Protein AF-A0A3S5CFG7-F1 (afdb_monomer)

Sequence (75 aa):
MAASRRGGPASRRVAQLVLETYGRECHLRLKGCTRVATTKDHVVPYSHGGADVLENYRPACKACNSKRQNRVMSG

Nearest PDB structures (foldseek):
  4h9d-assembly1_C  TM=5.923E-01  e=6.577E-02  Geobacter metallireducens GS-15
  8zp7-assembly1_B  TM=6.155E-01  e=2.398E-01  Candidatus Cloacimonetes bacterium ADurb.Bin088
  4h9d-assembly1_A  TM=5.374E-01  e=1.299E-01  Geobacter metallireducens GS-15
  8d2q-assembly1_A  TM=6.431E-01  e=3.609E-01  Acidothermus cellulolyticus 11B

InterPro domains:
  IPR002711 HNH endonuclease [PF01844] (29-71)
  IPR003615 HNH nuclease [SM00507] (13-66)
  IPR003615 HNH nuclease [cd00085] (30-69)

Secondary structure (DSSP, 8-state):
-----TT-HHHHHHHHHHHHHH-SB-TT--TT--SB--EEEESS-GGGT--SSGGGEEEE-HHHHHHHTT-----

Solvent-accessible surface area (backbone atoms only — not comparable to full-atom values): 4558 Å² total; per-residue (Å²): 137,81,80,77,72,89,73,48,74,69,54,56,55,51,24,50,53,40,29,70,73,74,32,45,52,27,72,73,70,40,97,76,49,75,52,50,25,80,35,62,35,62,74,50,50,64,94,79,71,32,63,100,43,74,88,36,43,39,25,18,13,63,59,37,46,67,70,37,69,90,52,78,83,87,123

pLDDT: mean 74.61, std 15.39, range [36.66, 89.88]

Mean predicted aligned error: 8.42 Å

Foldseek 3Di:
DDDPPPDDPVQQVLLVVQCVVQNQAAPQPDDVFPRGFRHWDQCDDVVRVRDPDSVRIHGHDPVRCVVPPVDPPPD

Organism: NCBI:txid2498849

Structure (mmCIF, N/CA/C/O backbone):
data_AF-A0A3S5CFG7-F1
#
_entry.id   AF-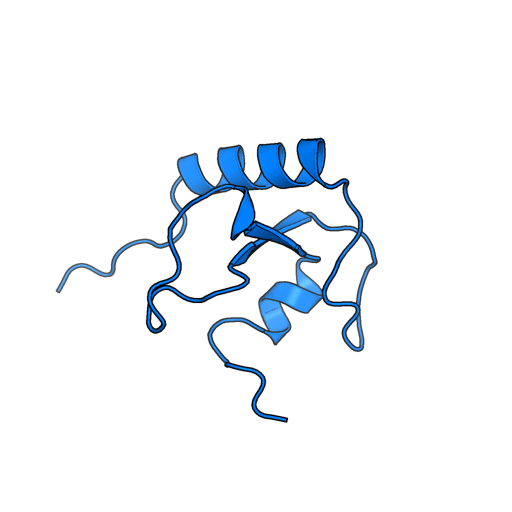A0A3S5CFG7-F1
#
loop_
_atom_site.group_PDB
_atom_site.id
_atom_site.type_symbol
_atom_site.label_atom_id
_atom_site.label_alt_id
_atom_site.label_comp_id
_atom_site.label_asym_id
_atom_site.label_entity_id
_atom_site.label_seq_id
_atom_site.pdbx_PDB_ins_code
_atom_site.Cartn_x
_atom_site.Cartn_y
_atom_site.Cartn_z
_atom_site.occupancy
_atom_site.B_iso_or_equiv
_atom_site.auth_seq_id
_atom_site.auth_comp_id
_atom_site.auth_asym_id
_atom_site.auth_atom_id
_atom_site.pdbx_PDB_model_num
ATOM 1 N N . MET A 1 1 ? 23.372 13.378 -0.603 1.00 36.94 1 MET A N 1
ATOM 2 C CA . MET A 1 1 ? 22.646 12.117 -0.321 1.00 36.94 1 MET A CA 1
ATOM 3 C C . MET A 1 1 ? 21.147 12.400 -0.399 1.00 36.94 1 MET A C 1
ATOM 5 O O . MET A 1 1 ? 20.542 12.776 0.595 1.00 36.94 1 MET A O 1
ATOM 9 N N . ALA A 1 2 ? 20.561 12.353 -1.599 1.00 36.66 2 ALA A N 1
ATOM 10 C CA . ALA A 1 2 ? 19.145 12.665 -1.789 1.00 36.66 2 ALA A CA 1
ATOM 11 C C . ALA A 1 2 ? 18.305 11.445 -1.393 1.00 36.66 2 ALA A C 1
ATOM 13 O O . ALA A 1 2 ? 18.387 10.399 -2.031 1.00 36.66 2 ALA A O 1
ATOM 14 N N . ALA A 1 3 ? 17.526 11.566 -0.320 1.00 45.47 3 ALA A N 1
ATOM 15 C CA . ALA A 1 3 ? 16.571 10.548 0.086 1.00 45.47 3 ALA A CA 1
ATOM 16 C C . ALA A 1 3 ? 15.557 10.329 -1.048 1.00 45.47 3 ALA A C 1
ATOM 18 O O . ALA A 1 3 ? 14.688 11.172 -1.284 1.00 45.47 3 ALA A O 1
ATOM 19 N N . SER A 1 4 ? 15.685 9.210 -1.765 1.00 44.03 4 SER A N 1
ATOM 20 C CA . SER A 1 4 ? 14.728 8.768 -2.776 1.00 44.03 4 SER A CA 1
ATOM 21 C C . SER A 1 4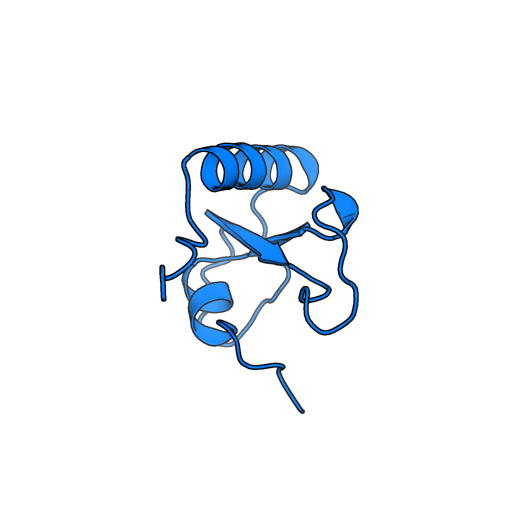 ? 13.343 8.723 -2.143 1.00 44.03 4 SER A C 1
ATOM 23 O O . SER A 1 4 ? 13.041 7.855 -1.320 1.00 44.03 4 SER A O 1
ATOM 25 N N . ARG A 1 5 ? 12.503 9.702 -2.489 1.00 44.78 5 ARG A N 1
ATOM 26 C CA . ARG A 1 5 ? 11.119 9.811 -2.028 1.00 44.78 5 ARG A CA 1
ATOM 27 C C . ARG A 1 5 ? 10.328 8.644 -2.620 1.00 44.78 5 ARG A C 1
ATOM 29 O O . ARG A 1 5 ? 9.716 8.761 -3.679 1.00 44.78 5 ARG A O 1
ATOM 36 N N . ARG A 1 6 ? 10.365 7.495 -1.944 1.00 49.88 6 ARG A N 1
ATOM 37 C CA . ARG A 1 6 ? 9.576 6.293 -2.250 1.00 49.88 6 ARG A CA 1
ATOM 38 C C . ARG A 1 6 ? 8.101 6.575 -1.934 1.00 49.88 6 ARG A C 1
ATOM 40 O O . ARG A 1 6 ? 7.598 6.181 -0.891 1.00 49.88 6 ARG A O 1
ATOM 47 N N . GLY A 1 7 ? 7.442 7.359 -2.788 1.00 52.09 7 GLY A N 1
ATOM 48 C CA . GLY A 1 7 ? 6.062 7.810 -2.562 1.00 52.09 7 GLY A CA 1
ATOM 49 C C . GLY A 1 7 ? 5.550 8.897 -3.514 1.00 52.09 7 GLY A C 1
ATOM 50 O O . GLY A 1 7 ? 4.704 9.694 -3.122 1.00 52.09 7 GLY A O 1
ATOM 51 N N . GLY A 1 8 ? 6.066 8.980 -4.746 1.00 57.69 8 GLY A N 1
ATOM 52 C CA . GLY A 1 8 ? 5.589 9.951 -5.741 1.00 57.69 8 GLY A CA 1
ATOM 53 C C . GLY A 1 8 ? 4.160 9.662 -6.243 1.00 57.69 8 GLY A C 1
ATOM 54 O O . GLY A 1 8 ? 3.655 8.558 -6.043 1.00 57.69 8 GLY A O 1
ATOM 55 N N . PRO A 1 9 ? 3.494 10.597 -6.943 1.00 58.59 9 PRO A N 1
ATOM 56 C CA . PRO A 1 9 ? 2.116 10.440 -7.439 1.00 58.59 9 PRO A CA 1
ATOM 57 C C . PRO A 1 9 ? 1.894 9.201 -8.327 1.00 58.59 9 PRO A C 1
ATOM 59 O O . PRO A 1 9 ? 0.810 8.618 -8.309 1.00 58.59 9 PRO A O 1
ATOM 62 N N . ALA A 1 10 ? 2.934 8.724 -9.020 1.00 66.44 10 ALA A N 1
ATOM 63 C CA . ALA A 1 10 ? 2.912 7.453 -9.746 1.00 66.44 10 ALA A CA 1
ATOM 64 C C . ALA A 1 10 ? 2.566 6.255 -8.837 1.00 66.44 10 ALA A C 1
ATOM 66 O O . ALA A 1 10 ? 1.821 5.362 -9.229 1.00 66.44 10 ALA A O 1
ATOM 67 N N . SER A 1 11 ? 3.020 6.266 -7.580 1.00 68.44 11 SER A N 1
ATOM 68 C CA . SER A 1 11 ? 2.728 5.200 -6.617 1.00 68.44 11 SER A CA 1
ATOM 69 C C . SER A 1 11 ? 1.247 5.123 -6.233 1.00 68.44 11 SER A C 1
ATOM 71 O O . SER A 1 11 ? 0.754 4.017 -6.017 1.00 68.44 11 SER A O 1
ATOM 73 N N . ARG A 1 12 ? 0.525 6.257 -6.219 1.00 73.94 12 ARG A N 1
ATOM 74 C CA . ARG A 1 12 ? -0.930 6.290 -5.992 1.00 73.94 12 ARG A CA 1
ATOM 75 C C . ARG A 1 12 ? -1.699 5.707 -7.169 1.00 73.94 12 ARG A C 1
ATOM 77 O O . ARG A 1 12 ? -2.603 4.914 -6.943 1.00 73.94 12 ARG A O 1
ATOM 84 N N . ARG A 1 13 ? -1.311 6.048 -8.403 1.00 81.06 13 ARG A N 1
ATOM 85 C CA . ARG A 1 13 ? -1.934 5.487 -9.616 1.00 81.06 13 ARG A CA 1
ATOM 86 C C . ARG A 1 13 ? -1.777 3.971 -9.670 1.00 81.06 13 ARG A C 1
ATOM 88 O O . ARG A 1 13 ? -2.754 3.265 -9.872 1.00 81.06 13 ARG A O 1
ATOM 95 N N . VAL A 1 14 ? -0.573 3.468 -9.392 1.00 81.88 14 VAL A N 1
ATOM 96 C CA . VAL A 1 14 ? -0.328 2.019 -9.328 1.00 81.88 14 VAL A CA 1
ATOM 97 C C . VAL A 1 14 ? -1.108 1.375 -8.181 1.00 81.88 14 VAL A C 1
ATOM 99 O O . VAL A 1 14 ? -1.655 0.297 -8.361 1.00 81.88 14 VAL A O 1
ATOM 102 N N . ALA A 1 15 ? -1.208 2.019 -7.012 1.00 83.00 15 ALA A N 1
ATOM 103 C CA . ALA A 1 15 ? -2.006 1.479 -5.912 1.00 83.00 15 ALA A CA 1
ATOM 104 C C . ALA A 1 15 ? -3.484 1.350 -6.295 1.00 83.00 15 ALA A C 1
ATOM 106 O O . ALA A 1 15 ? -4.092 0.329 -6.003 1.00 83.00 15 ALA A O 1
ATOM 107 N N . GLN A 1 16 ? -4.036 2.346 -6.987 1.00 85.25 16 GLN A N 1
ATOM 108 C CA . GLN A 1 16 ? -5.399 2.280 -7.497 1.00 85.25 16 GLN A CA 1
ATOM 109 C C . GLN A 1 16 ? -5.561 1.149 -8.521 1.00 85.25 16 GLN A C 1
ATOM 111 O O . GLN A 1 16 ? -6.446 0.320 -8.357 1.00 85.25 16 GLN A O 1
ATOM 116 N N . LEU A 1 17 ? -4.642 1.036 -9.485 1.00 88.56 17 LEU A N 1
ATOM 117 C CA . LEU A 1 17 ? -4.662 -0.027 -10.491 1.00 88.56 17 LEU A CA 1
ATOM 118 C C . LEU A 1 17 ? -4.613 -1.429 -9.862 1.00 88.56 17 LEU A C 1
ATOM 120 O O . LEU A 1 17 ? -5.346 -2.323 -10.272 1.00 88.56 17 LEU A O 1
ATOM 124 N N . VAL A 1 18 ? -3.791 -1.620 -8.829 1.00 87.88 18 VAL A N 1
ATOM 125 C CA . VAL A 1 18 ? -3.703 -2.879 -8.070 1.00 87.88 18 VAL A CA 1
ATOM 126 C C . VAL A 1 18 ? -5.021 -3.180 -7.354 1.00 87.88 18 VAL A C 1
ATOM 128 O O . VAL A 1 18 ? -5.459 -4.327 -7.352 1.00 87.88 18 VAL A O 1
ATOM 131 N N . LEU A 1 19 ? -5.676 -2.169 -6.776 1.00 87.88 19 LEU A N 1
ATOM 132 C CA . LEU A 1 19 ? -6.978 -2.326 -6.118 1.00 87.88 19 LEU A CA 1
ATOM 133 C C . LEU A 1 19 ? -8.111 -2.612 -7.109 1.00 87.88 19 LEU A C 1
ATOM 135 O O . LEU A 1 19 ? -9.045 -3.329 -6.764 1.00 87.88 19 LEU A O 1
ATOM 139 N N . GLU A 1 20 ? -8.047 -2.059 -8.318 1.00 89.06 20 GLU A N 1
ATOM 140 C CA . GLU A 1 20 ? -9.007 -2.344 -9.389 1.00 89.06 20 GLU A CA 1
ATOM 141 C C . GLU A 1 20 ? -8.783 -3.742 -9.983 1.00 89.06 20 GLU A C 1
ATOM 143 O O . GLU A 1 20 ? -9.746 -4.457 -10.235 1.00 89.06 20 GLU A O 1
ATOM 148 N N . THR A 1 21 ? -7.525 -4.172 -10.120 1.00 89.25 21 THR A N 1
ATOM 149 C CA . THR A 1 21 ? -7.167 -5.478 -10.703 1.00 89.25 21 THR A CA 1
ATOM 150 C C . THR A 1 21 ? -7.413 -6.639 -9.739 1.00 89.25 21 THR A C 1
ATOM 152 O O . THR A 1 21 ? -8.000 -7.649 -10.112 1.00 89.25 21 THR A O 1
ATOM 155 N N . TYR A 1 22 ? -6.946 -6.520 -8.493 1.00 86.25 22 TYR A N 1
ATOM 156 C CA . TYR A 1 22 ? -6.996 -7.599 -7.497 1.00 86.25 22 TYR A CA 1
ATOM 157 C C . TYR A 1 22 ? -8.121 -7.429 -6.473 1.00 86.25 22 TYR A C 1
ATOM 159 O O . TYR A 1 22 ? -8.318 -8.289 -5.615 1.00 86.25 22 TYR A O 1
ATOM 167 N N . GLY A 1 23 ? -8.844 -6.314 -6.533 1.00 88.12 23 GLY A N 1
ATOM 168 C CA . GLY A 1 23 ? -9.854 -5.957 -5.554 1.00 88.12 23 GLY A CA 1
ATOM 169 C C . GLY A 1 23 ? -9.291 -5.226 -4.335 1.00 88.12 23 GLY A C 1
ATOM 170 O O . GLY A 1 23 ? -8.088 -5.070 -4.115 1.00 88.12 23 GLY A O 1
ATOM 171 N N . ARG A 1 24 ? -10.220 -4.765 -3.499 1.00 87.38 24 ARG A N 1
ATOM 172 C CA . ARG A 1 24 ? -9.940 -3.998 -2.278 1.00 87.38 24 ARG A CA 1
ATOM 173 C C . ARG A 1 24 ? -9.812 -4.886 -1.042 1.00 87.38 24 ARG A C 1
ATOM 175 O O . ARG A 1 24 ? -9.968 -4.393 0.071 1.00 87.38 24 ARG A O 1
ATOM 182 N N . GLU A 1 25 ? -9.540 -6.176 -1.211 1.00 88.31 25 GLU A N 1
ATOM 183 C CA . GLU A 1 25 ? -9.360 -7.088 -0.086 1.00 88.31 25 GLU A CA 1
ATOM 184 C C . GLU A 1 25 ? -7.889 -7.159 0.330 1.00 88.31 25 GLU A C 1
ATOM 186 O O . GLU A 1 25 ? -6.987 -7.318 -0.488 1.00 88.31 25 GLU A O 1
ATOM 191 N N . CYS A 1 26 ? -7.627 -7.023 1.627 1.00 88.25 26 CYS A N 1
ATOM 192 C CA . CYS A 1 26 ? -6.270 -7.097 2.142 1.00 88.25 26 CYS A CA 1
ATOM 193 C C . CYS A 1 26 ? -5.735 -8.535 2.151 1.00 88.25 26 CYS A C 1
ATOM 195 O O . CYS A 1 26 ? -6.158 -9.353 2.969 1.00 88.25 26 CYS A O 1
ATOM 197 N N . HIS A 1 27 ? -4.691 -8.780 1.359 1.00 84.19 27 HIS A N 1
ATOM 198 C CA . HIS A 1 27 ? -3.988 -10.065 1.291 1.00 84.19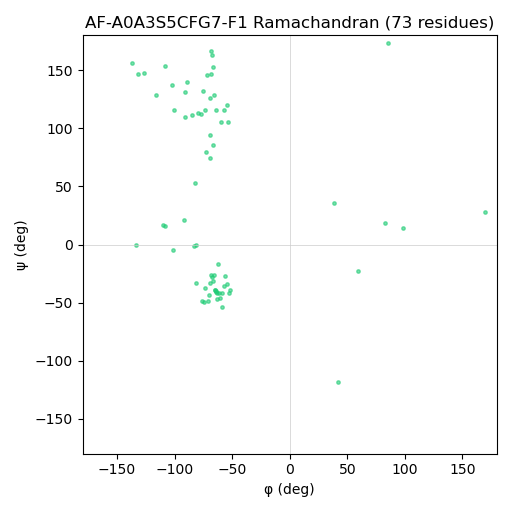 27 HIS A CA 1
ATOM 199 C C . HIS A 1 27 ? -3.273 -10.441 2.606 1.00 84.19 27 HIS A C 1
ATOM 201 O O . HIS A 1 27 ? -3.320 -11.593 3.025 1.00 84.19 27 HIS A O 1
ATOM 207 N N . LEU A 1 28 ? -2.658 -9.472 3.297 1.00 82.19 28 LEU A N 1
ATOM 208 C CA . LEU A 1 28 ? -1.796 -9.751 4.457 1.00 82.19 28 LEU A CA 1
ATOM 209 C C . LEU A 1 28 ? -2.536 -10.285 5.701 1.00 82.19 28 LEU A C 1
ATOM 211 O O . LEU A 1 28 ? -1.911 -10.916 6.543 1.00 82.19 28 LEU A O 1
ATOM 215 N N . ARG A 1 29 ? -3.832 -9.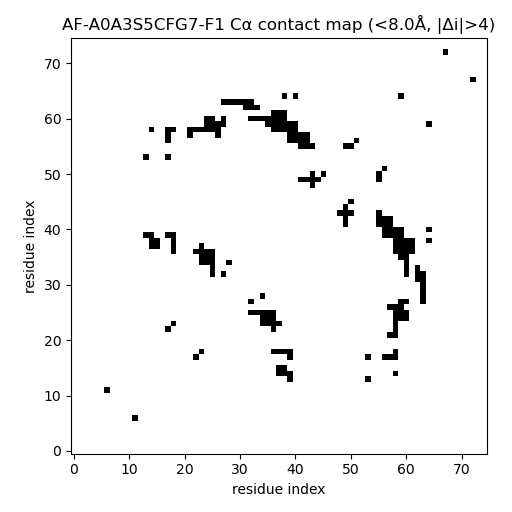966 5.867 1.00 83.06 29 ARG A N 1
ATOM 216 C CA . ARG A 1 29 ? -4.709 -10.379 6.992 1.00 83.06 29 ARG A CA 1
ATOM 217 C C . ARG A 1 29 ? -4.050 -10.416 8.393 1.00 83.06 29 ARG A C 1
ATOM 219 O O . ARG A 1 29 ? -4.394 -11.243 9.231 1.00 83.06 29 ARG A O 1
ATOM 226 N N . LEU A 1 30 ? -3.134 -9.484 8.675 1.00 82.44 30 LEU A N 1
ATOM 227 C CA . LEU A 1 30 ? -2.414 -9.409 9.953 1.00 82.44 30 LEU A CA 1
ATOM 228 C C . LEU A 1 30 ? -3.342 -9.037 11.124 1.00 82.44 30 LEU A C 1
ATOM 230 O O . LEU A 1 30 ? -4.413 -8.459 10.938 1.00 82.44 30 LEU A O 1
ATOM 234 N N . LYS A 1 31 ? -2.893 -9.278 12.364 1.00 80.00 31 LYS A N 1
ATOM 235 C CA . LYS A 1 31 ? -3.601 -8.829 13.579 1.00 80.00 31 LYS A CA 1
ATOM 236 C C . LYS A 1 31 ? -3.802 -7.304 13.551 1.00 80.00 31 LYS A C 1
ATOM 238 O O . LYS A 1 31 ? -2.809 -6.569 13.591 1.00 80.00 31 LYS A O 1
ATOM 243 N N . GLY A 1 32 ? -5.064 -6.865 13.493 1.00 80.88 32 GLY A N 1
ATOM 244 C CA . GLY A 1 32 ? -5.470 -5.464 13.292 1.00 80.88 32 GLY A CA 1
ATOM 245 C C . GLY A 1 32 ? -5.852 -5.101 11.846 1.00 80.88 32 GLY A C 1
ATOM 246 O O . GLY A 1 32 ? -5.919 -3.923 11.507 1.00 80.88 32 GLY A O 1
ATOM 247 N N . CYS A 1 33 ? -6.063 -6.089 10.972 1.00 86.38 33 CYS A N 1
ATOM 248 C CA . CYS A 1 33 ? -6.460 -5.868 9.584 1.00 86.38 33 CYS A CA 1
ATOM 249 C C . CYS A 1 33 ? -7.859 -5.245 9.481 1.00 86.38 33 CYS A C 1
ATOM 251 O O . CYS A 1 33 ? -8.833 -5.786 9.997 1.00 86.38 33 CYS A O 1
ATOM 253 N N . THR A 1 34 ? -7.970 -4.157 8.719 1.00 84.38 34 THR A N 1
ATOM 254 C CA . THR A 1 34 ? -9.251 -3.505 8.407 1.00 84.38 34 THR A CA 1
ATOM 255 C C . THR A 1 34 ? -10.007 -4.185 7.262 1.00 84.38 34 THR A C 1
ATOM 257 O O . THR A 1 34 ? -11.066 -3.707 6.874 1.00 84.38 34 THR A O 1
ATOM 260 N N . ARG A 1 35 ? -9.448 -5.259 6.677 1.00 85.38 35 ARG A N 1
ATOM 261 C CA . ARG A 1 35 ? -9.879 -5.984 5.458 1.00 85.38 35 ARG A CA 1
ATOM 262 C C . ARG A 1 35 ? -9.934 -5.157 4.173 1.00 85.38 35 ARG A C 1
ATOM 264 O O . ARG A 1 35 ? -9.758 -5.718 3.101 1.00 85.38 35 ARG A O 1
ATOM 271 N N . VAL A 1 36 ? -10.066 -3.842 4.284 1.00 87.62 36 VAL A N 1
ATOM 272 C CA . VAL A 1 36 ? -10.061 -2.901 3.169 1.00 87.62 36 VAL A CA 1
ATOM 273 C C . VAL A 1 36 ? -8.627 -2.524 2.813 1.00 87.62 36 VAL A C 1
ATOM 275 O O . VAL A 1 36 ? -7.927 -1.851 3.578 1.00 87.62 36 VAL A O 1
ATOM 278 N N . ALA A 1 37 ? -8.186 -2.963 1.642 1.00 87.31 37 ALA A N 1
ATOM 279 C CA . ALA A 1 37 ? -6.939 -2.546 1.041 1.00 87.31 37 ALA A CA 1
ATOM 280 C C . ALA A 1 37 ? -7.064 -1.131 0.470 1.00 87.31 37 ALA A C 1
ATOM 282 O O . ALA A 1 37 ? -8.013 -0.792 -0.231 1.00 87.31 37 ALA A O 1
ATOM 283 N N . THR A 1 38 ? -6.086 -0.296 0.799 1.00 86.62 38 THR A N 1
ATOM 284 C CA . THR A 1 38 ? -5.989 1.100 0.333 1.00 86.62 38 THR A CA 1
ATOM 285 C C . THR A 1 38 ? -4.587 1.433 -0.163 1.00 86.62 38 THR A C 1
ATOM 287 O O . THR A 1 38 ? -4.311 2.556 -0.579 1.00 86.62 38 THR A O 1
ATOM 290 N N . THR A 1 39 ? -3.681 0.460 -0.097 1.00 85.81 39 THR A N 1
ATOM 291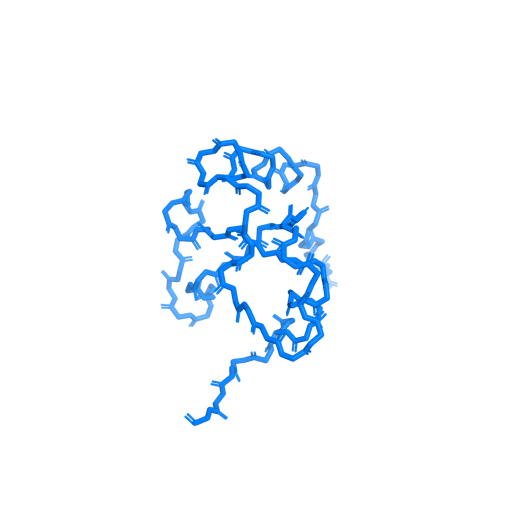 C CA . THR A 1 39 ? -2.275 0.608 -0.450 1.00 85.81 39 THR A CA 1
ATOM 292 C C . THR A 1 39 ? -1.813 -0.598 -1.252 1.00 85.81 39 THR A C 1
ATOM 294 O O . THR A 1 39 ? -2.391 -1.679 -1.135 1.00 85.81 39 THR A O 1
ATOM 297 N N . LYS A 1 40 ? -0.757 -0.406 -2.042 1.00 86.06 40 LYS A N 1
ATOM 298 C CA . LYS A 1 40 ? -0.018 -1.497 -2.675 1.00 86.06 40 LYS A CA 1
ATOM 299 C C . LYS A 1 40 ? 1.104 -1.967 -1.758 1.00 86.06 40 LYS A C 1
ATOM 301 O O . LYS A 1 40 ? 1.769 -1.150 -1.120 1.00 86.06 40 LYS A O 1
ATOM 306 N N . ASP A 1 41 ? 1.294 -3.269 -1.722 1.00 84.19 41 ASP A N 1
ATOM 307 C CA . ASP A 1 41 ? 2.360 -3.957 -1.016 1.00 84.19 41 ASP A CA 1
ATOM 308 C C . ASP A 1 41 ? 3.243 -4.664 -2.044 1.00 84.19 41 ASP A C 1
ATOM 310 O O . ASP A 1 41 ? 2.726 -5.361 -2.916 1.00 84.19 41 ASP A O 1
ATOM 314 N N . HIS A 1 42 ? 4.556 -4.444 -1.983 1.00 82.25 42 HIS A N 1
ATOM 315 C CA . HIS A 1 42 ? 5.513 -5.181 -2.809 1.00 82.25 42 HIS A CA 1
ATOM 316 C C . HIS A 1 42 ? 5.697 -6.572 -2.209 1.00 82.25 42 HIS A C 1
ATOM 318 O O . HIS A 1 42 ? 6.264 -6.698 -1.121 1.00 82.25 42 HIS A O 1
ATOM 324 N N . VAL A 1 43 ? 5.238 -7.611 -2.902 1.00 82.31 43 VAL A N 1
ATOM 325 C CA . VAL A 1 43 ? 5.378 -8.999 -2.443 1.00 82.31 43 VAL A CA 1
ATOM 326 C C . VAL A 1 43 ? 6.859 -9.321 -2.270 1.00 82.31 43 VAL A C 1
ATOM 328 O O . VAL A 1 43 ? 7.289 -9.663 -1.167 1.00 82.31 43 VAL A O 1
ATOM 331 N N . VAL A 1 44 ? 7.647 -9.094 -3.323 1.00 77.69 44 VAL A N 1
ATOM 332 C CA . VAL A 1 44 ? 9.104 -9.204 -3.309 1.00 77.69 44 VAL A CA 1
ATOM 333 C C . VAL A 1 44 ? 9.711 -7.804 -3.189 1.00 77.69 44 VAL A C 1
ATOM 335 O O . VAL A 1 44 ? 9.538 -6.982 -4.097 1.00 77.69 44 VAL A O 1
ATOM 338 N N . PRO A 1 45 ? 10.420 -7.492 -2.091 1.00 69.81 45 PRO A N 1
ATOM 339 C CA . PRO A 1 45 ? 11.116 -6.221 -1.950 1.00 69.81 45 PRO A CA 1
ATOM 340 C C . PRO A 1 45 ? 12.276 -6.105 -2.948 1.00 69.81 45 PRO A C 1
ATOM 342 O O . PRO A 1 45 ? 12.905 -7.091 -3.330 1.00 69.81 45 PRO A O 1
ATOM 345 N N . TYR A 1 46 ? 12.607 -4.867 -3.316 1.00 66.00 46 TYR A N 1
ATOM 346 C CA . TYR A 1 46 ? 13.659 -4.550 -4.292 1.00 66.00 46 TYR A CA 1
ATOM 347 C C . TYR A 1 46 ? 15.021 -5.178 -3.939 1.00 66.00 46 TYR A C 1
ATOM 349 O O . TYR A 1 46 ? 15.751 -5.620 -4.820 1.00 66.00 46 TYR A O 1
ATOM 357 N N . SER A 1 47 ? 15.337 -5.285 -2.642 1.00 63.25 47 SER A N 1
ATOM 358 C CA . SER A 1 47 ? 16.570 -5.910 -2.136 1.00 63.25 47 SER A CA 1
ATOM 359 C C . SER A 1 47 ? 16.707 -7.399 -2.477 1.00 63.25 47 SER A C 1
ATOM 361 O O . SER A 1 47 ? 17.807 -7.927 -2.396 1.00 63.25 47 SER A O 1
ATOM 363 N N . HIS A 1 48 ? 15.617 -8.061 -2.871 1.00 63.06 48 HIS A N 1
ATOM 364 C CA . H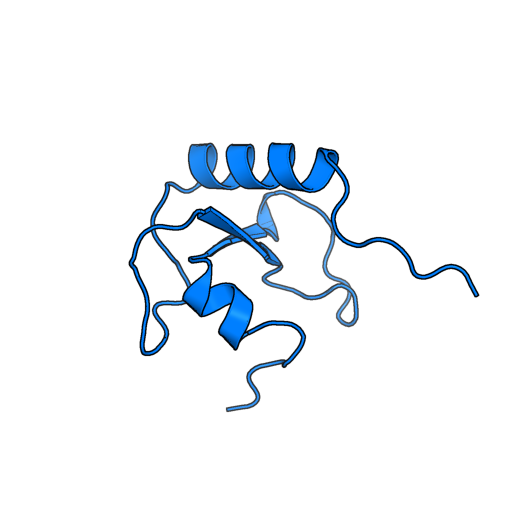IS A 1 48 ? 15.594 -9.459 -3.306 1.00 63.06 48 HIS A CA 1
ATOM 365 C C . HIS A 1 48 ? 15.361 -9.605 -4.824 1.00 63.06 48 HIS A C 1
ATOM 367 O O . HIS A 1 48 ? 15.014 -10.687 -5.285 1.00 63.06 48 HIS A O 1
ATOM 373 N N . GLY A 1 49 ? 15.524 -8.530 -5.608 1.00 71.12 49 GLY A N 1
ATOM 374 C CA . GLY A 1 49 ? 15.317 -8.556 -7.063 1.00 71.12 49 GLY A CA 1
ATOM 375 C C . GLY A 1 49 ? 13.857 -8.398 -7.499 1.00 71.12 49 GLY A C 1
ATOM 376 O O . GLY A 1 49 ? 13.510 -8.735 -8.628 1.00 71.12 49 GLY A O 1
ATOM 377 N N . GLY A 1 50 ? 12.987 -7.892 -6.619 1.00 70.69 50 GLY A N 1
ATOM 378 C CA . GLY A 1 50 ? 11.586 -7.645 -6.947 1.00 70.69 50 GLY A CA 1
ATOM 379 C C . GLY A 1 50 ? 11.427 -6.581 -8.033 1.00 70.69 50 GLY A C 1
ATOM 380 O O . GLY A 1 50 ? 11.754 -5.415 -7.811 1.00 70.69 50 GLY A O 1
ATOM 381 N N . ALA A 1 51 ? 10.892 -6.975 -9.188 1.00 75.12 51 ALA A N 1
ATOM 382 C CA . ALA A 1 51 ? 10.556 -6.050 -10.263 1.00 75.12 51 ALA A CA 1
ATOM 383 C C . ALA A 1 51 ? 9.377 -5.148 -9.861 1.00 75.12 51 ALA A C 1
ATOM 385 O O . ALA A 1 51 ? 8.461 -5.574 -9.152 1.00 75.12 51 ALA A O 1
ATOM 386 N N . ASP A 1 52 ? 9.368 -3.902 -10.334 1.00 75.94 52 ASP A N 1
ATOM 387 C CA . ASP A 1 52 ? 8.302 -2.931 -10.049 1.00 75.94 52 ASP A CA 1
ATOM 388 C C . ASP A 1 52 ? 7.096 -3.137 -10.994 1.00 75.94 52 ASP A C 1
ATOM 390 O O . ASP A 1 52 ? 6.656 -2.233 -11.700 1.00 75.94 52 ASP A O 1
ATOM 394 N N . VAL A 1 53 ? 6.592 -4.374 -11.045 1.00 81.56 53 VAL A N 1
ATOM 395 C CA . VAL A 1 53 ? 5.511 -4.824 -11.940 1.00 81.56 53 VAL A CA 1
ATOM 396 C C . VAL A 1 53 ? 4.219 -5.074 -11.171 1.00 81.56 53 VAL A C 1
ATOM 398 O O . VAL A 1 53 ? 4.253 -5.407 -9.987 1.00 81.56 53 VAL A O 1
ATOM 401 N N . LEU A 1 54 ? 3.072 -4.948 -11.850 1.00 80.88 54 LEU A N 1
ATOM 402 C CA . LEU A 1 54 ? 1.742 -5.144 -11.256 1.00 80.88 54 LEU A CA 1
ATOM 403 C C . LEU A 1 54 ? 1.614 -6.482 -10.514 1.00 80.88 54 LEU A C 1
ATOM 405 O O . LEU A 1 54 ? 1.040 -6.531 -9.434 1.00 80.88 54 LEU A O 1
ATOM 409 N N . GLU A 1 55 ? 2.203 -7.542 -11.062 1.00 82.56 55 GLU A N 1
ATOM 410 C CA . GLU A 1 55 ? 2.161 -8.894 -10.496 1.00 82.56 55 GLU A CA 1
ATOM 411 C C . GLU A 1 55 ? 2.931 -9.024 -9.176 1.00 82.56 55 GLU A C 1
ATOM 413 O O . GLU A 1 55 ? 2.569 -9.828 -8.316 1.00 82.56 55 GLU A O 1
ATOM 418 N N . ASN A 1 56 ? 3.963 -8.197 -8.986 1.00 82.50 56 ASN A N 1
ATOM 419 C CA . ASN A 1 56 ? 4.715 -8.115 -7.737 1.00 82.50 56 ASN A CA 1
ATOM 420 C C . ASN A 1 56 ? 4.023 -7.200 -6.710 1.00 82.50 56 ASN A C 1
ATOM 422 O O . ASN A 1 56 ? 4.504 -7.032 -5.587 1.00 82.50 56 ASN A O 1
ATOM 426 N N . TYR A 1 57 ? 2.887 -6.601 -7.072 1.00 85.75 57 TYR A N 1
ATOM 427 C CA . TYR A 1 57 ? 2.072 -5.806 -6.174 1.00 85.75 57 TYR A CA 1
ATOM 428 C C . TYR A 1 57 ? 0.854 -6.581 -5.691 1.00 85.75 57 TYR A C 1
ATOM 430 O O . TYR A 1 57 ? 0.133 -7.215 -6.457 1.00 85.75 57 TYR A O 1
ATOM 438 N N . ARG A 1 58 ? 0.563 -6.464 -4.396 1.00 88.06 58 ARG A N 1
ATOM 439 C CA . ARG A 1 58 ? -0.677 -6.968 -3.807 1.00 88.06 58 ARG A CA 1
ATOM 440 C C . ARG A 1 58 ? -1.420 -5.886 -3.031 1.00 88.06 58 ARG A C 1
ATOM 442 O O . ARG A 1 58 ? -0.797 -4.989 -2.461 1.00 88.06 58 ARG A O 1
ATOM 449 N N . PRO A 1 59 ? -2.760 -5.943 -3.005 1.00 89.88 59 PRO A N 1
ATOM 450 C CA . PRO A 1 59 ? -3.564 -5.014 -2.231 1.00 89.88 59 PRO A CA 1
ATOM 451 C C . PRO A 1 59 ? -3.387 -5.277 -0.728 1.00 89.88 59 PRO A C 1
ATOM 453 O O . PRO A 1 59 ? -3.584 -6.386 -0.224 1.00 89.88 59 PRO A O 1
ATOM 456 N N . ALA A 1 60 ? -3.027 -4.230 0.013 1.00 88.94 60 ALA A N 1
ATOM 457 C CA . ALA A 1 60 ? -2.855 -4.281 1.457 1.00 88.94 60 ALA A CA 1
ATOM 458 C C . ALA A 1 60 ? -3.559 -3.127 2.172 1.00 88.94 60 ALA A C 1
ATOM 460 O O . ALA A 1 60 ? -3.663 -1.993 1.686 1.00 88.94 60 ALA A O 1
ATOM 461 N N . CYS A 1 61 ? -4.038 -3.427 3.377 1.00 88.69 61 CYS A N 1
ATOM 462 C CA . CYS A 1 61 ? -4.626 -2.448 4.274 1.00 88.69 61 CYS A CA 1
ATOM 463 C C . CYS A 1 61 ? -3.546 -1.520 4.845 1.00 88.69 61 CYS A C 1
ATOM 465 O O . CYS A 1 61 ? -2.439 -1.982 5.121 1.00 88.69 61 CYS A O 1
ATOM 467 N N . LYS A 1 62 ? -3.854 -0.235 5.083 1.00 83.50 62 LYS A N 1
ATOM 468 C CA . LYS A 1 62 ? -2.895 0.714 5.687 1.00 83.50 62 LYS A CA 1
ATOM 469 C C . LYS A 1 62 ? -2.303 0.188 6.997 1.00 83.50 62 LYS A C 1
ATOM 471 O O . LYS A 1 62 ? -1.102 0.301 7.196 1.00 83.50 62 LYS A O 1
ATOM 476 N N . ALA A 1 63 ? -3.121 -0.423 7.858 1.00 83.56 63 ALA A N 1
ATOM 477 C CA . ALA A 1 63 ? -2.651 -0.999 9.119 1.00 83.56 63 ALA A CA 1
ATOM 478 C C . ALA A 1 63 ? -1.656 -2.150 8.890 1.00 83.56 63 ALA A C 1
ATOM 480 O O . ALA A 1 63 ? -0.628 -2.231 9.549 1.00 83.56 63 ALA A O 1
ATOM 481 N N . CYS A 1 64 ? -1.933 -3.004 7.908 1.00 85.94 64 CYS A N 1
ATOM 482 C CA . CYS A 1 64 ? -1.146 -4.179 7.562 1.00 85.94 64 CYS A CA 1
ATOM 483 C C . CYS A 1 64 ? 0.183 -3.773 6.922 1.00 85.94 64 CYS A C 1
ATOM 485 O O . CYS A 1 64 ? 1.243 -4.212 7.354 1.00 85.94 64 CYS A O 1
ATOM 487 N N . ASN A 1 65 ? 0.117 -2.871 5.942 1.00 82.12 65 ASN A N 1
ATOM 488 C CA . ASN A 1 65 ? 1.276 -2.311 5.261 1.00 82.12 65 ASN A CA 1
ATOM 489 C C . ASN A 1 65 ? 2.140 -1.492 6.234 1.00 82.12 65 ASN A C 1
ATOM 491 O O . ASN A 1 65 ? 3.352 -1.634 6.254 1.00 82.12 65 ASN A O 1
ATOM 495 N N . SER A 1 66 ? 1.532 -0.722 7.144 1.00 77.94 66 SER A N 1
ATOM 496 C CA . SER A 1 66 ? 2.270 -0.023 8.206 1.00 77.94 66 SER A CA 1
ATOM 497 C C . SER A 1 66 ? 2.925 -0.970 9.213 1.00 77.94 66 SER A C 1
ATOM 499 O O . SER A 1 66 ? 3.900 -0.588 9.853 1.00 77.94 66 SER A O 1
ATOM 501 N N . LYS A 1 67 ? 2.386 -2.178 9.398 1.00 76.88 67 LYS A N 1
ATOM 502 C CA . LYS A 1 67 ? 2.962 -3.187 10.292 1.00 76.88 67 LYS A CA 1
ATOM 503 C C . LYS A 1 67 ? 4.106 -3.951 9.624 1.00 76.88 67 LYS A C 1
ATOM 505 O O . LYS A 1 67 ? 5.059 -4.319 10.302 1.00 76.88 67 LYS A O 1
ATOM 510 N N . ARG A 1 68 ? 4.011 -4.158 8.305 1.00 73.00 68 ARG A N 1
ATOM 511 C CA . ARG A 1 68 ? 5.055 -4.763 7.467 1.00 73.00 68 ARG A CA 1
ATOM 512 C C . ARG A 1 68 ? 6.205 -3.783 7.218 1.00 73.00 68 ARG A C 1
ATOM 514 O O . ARG A 1 68 ? 7.352 -4.116 7.484 1.00 73.00 68 ARG A O 1
ATOM 521 N N . GLN A 1 69 ? 5.903 -2.551 6.797 1.00 69.00 69 GLN A N 1
ATOM 522 C CA . GLN A 1 69 ? 6.871 -1.494 6.478 1.00 69.00 69 GLN A CA 1
ATOM 523 C C . GLN A 1 69 ? 8.076 -2.055 5.698 1.00 69.00 69 GLN A C 1
ATOM 525 O O . GLN A 1 69 ? 7.908 -2.586 4.608 1.00 69.00 69 GLN A O 1
ATOM 530 N N . ASN A 1 70 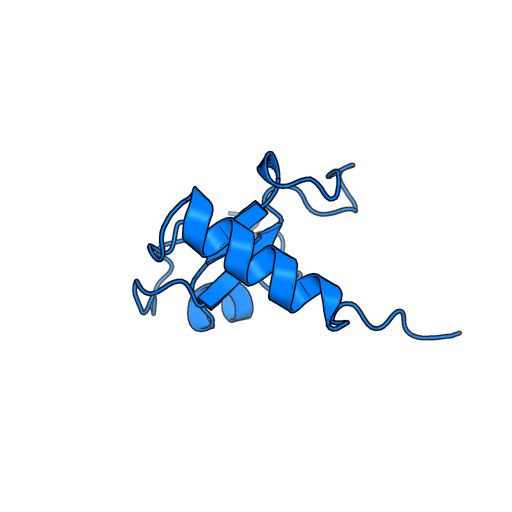? 9.282 -1.956 6.259 1.00 56.41 70 ASN A N 1
ATOM 531 C CA . ASN A 1 70 ? 10.525 -2.490 5.705 1.00 56.41 70 ASN A CA 1
ATOM 532 C C . ASN A 1 70 ? 11.043 -3.685 6.524 1.00 56.41 70 ASN A C 1
ATOM 534 O O . ASN A 1 70 ? 12.223 -4.020 6.460 1.00 56.41 70 ASN A O 1
ATOM 538 N N . ARG A 1 71 ? 10.192 -4.282 7.363 1.00 54.41 71 ARG A N 1
ATOM 539 C CA . ARG A 1 71 ? 10.515 -5.502 8.093 1.00 54.41 71 ARG A CA 1
ATOM 540 C C . ARG A 1 71 ? 10.069 -6.672 7.228 1.00 54.41 71 ARG A C 1
ATOM 542 O O . ARG A 1 71 ? 8.876 -6.906 7.047 1.00 54.41 71 ARG A O 1
ATOM 549 N N . VAL A 1 72 ? 11.044 -7.404 6.692 1.00 48.31 72 VAL A N 1
ATOM 550 C CA . VAL A 1 72 ? 10.817 -8.795 6.292 1.00 48.31 72 VAL A CA 1
ATOM 551 C C . VAL A 1 72 ? 10.276 -9.495 7.530 1.00 48.31 72 VAL A C 1
ATOM 553 O O . VAL A 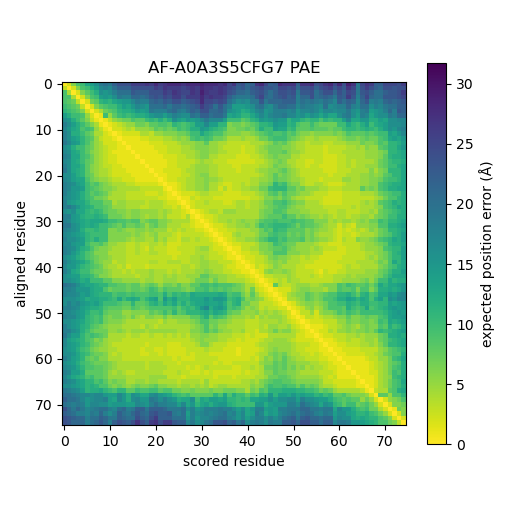1 72 ? 10.885 -9.438 8.598 1.00 48.31 72 VAL A O 1
ATOM 556 N N . MET A 1 73 ? 9.072 -10.044 7.418 1.00 49.66 73 MET A N 1
ATOM 557 C CA . MET A 1 73 ? 8.453 -10.809 8.487 1.00 49.66 73 MET A CA 1
ATOM 558 C C . MET A 1 73 ? 9.212 -12.138 8.553 1.00 49.66 73 MET A C 1
ATOM 560 O O . MET A 1 73 ? 8.795 -13.117 7.953 1.00 49.66 73 MET A O 1
ATOM 564 N N . SER A 1 74 ? 10.387 -12.120 9.186 1.00 36.97 74 SER A N 1
ATOM 565 C CA . SER A 1 74 ? 11.103 -13.320 9.605 1.00 36.97 74 SER A CA 1
ATOM 566 C C . SER A 1 74 ? 10.285 -13.929 10.737 1.00 36.97 74 SER A C 1
ATOM 568 O O . SER A 1 74 ? 10.350 -13.464 11.875 1.00 36.97 74 SER A O 1
ATOM 570 N N . GLY A 1 75 ? 9.417 -14.866 10.374 1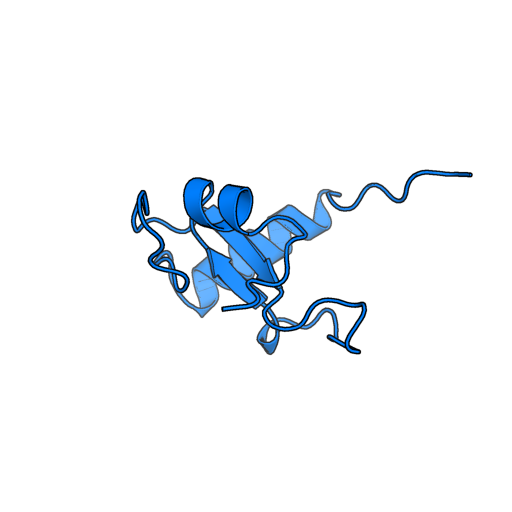.00 38.50 75 GLY A N 1
ATOM 571 C CA . GLY A 1 75 ? 8.825 -15.842 11.277 1.00 38.50 75 GLY A CA 1
ATOM 572 C C . GLY A 1 75 ? 9.425 -17.187 10.937 1.00 38.50 75 GLY A C 1
ATOM 573 O O . GLY A 1 75 ? 9.357 -17.528 9.736 1.00 38.50 75 GLY A O 1
#

Radius of gyration: 12.31 Å; Cα contacts (8 Å, |Δi|>4): 106; chains: 1; bounding box: 33×28×26 Å